Protein AF-A0A7Y4MFC9-F1 (afdb_monomer_lite)

Radius of gyration: 23.7 Å; chains: 1; bounding box: 30×52×90 Å

Foldseek 3Di:
DDAWDQPPVRFTKGWADPVLLVQLLVLLVVLVVQVPDPPRDLVVSVVSSLVSCCVSPVVCSVLLCVLVVVVPDDSVLSSVLSCVQSVVCVPPPTRIDTSVNSNVSSVVSVVVVVPDDPPPPPPPPPPPPDDDDDDDDD

Secondary structure (DSSP, 8-state):
---EEE-TTS-EEE---HHHHHHHHHHHHHHHHHHTSTT--HHHHHHHHHHHHHHH-HHHHHHHHHHHGGGT--HHHHHHHHHHHHHTTTT-SS--B-HHHHHHHHHHHHHHHHTSPP--------------------

Structure (mmCIF, N/CA/C/O backbone):
data_AF-A0A7Y4MFC9-F1
#
_entry.id   AF-A0A7Y4MFC9-F1
#
loop_
_atom_site.group_PDB
_atom_site.id
_atom_site.type_symbol
_atom_site.label_atom_id
_atom_site.label_alt_id
_atom_site.label_comp_id
_atom_site.label_asym_id
_atom_site.label_entity_id
_atom_site.label_seq_id
_atom_site.pdbx_PDB_ins_code
_atom_site.Cartn_x
_atom_site.Cartn_y
_atom_site.Cartn_z
_atom_site.occupancy
_atom_site.B_iso_or_equiv
_atom_site.auth_seq_id
_atom_site.auth_comp_id
_atom_site.auth_asym_id
_atom_site.auth_atom_id
_atom_site.pdbx_PDB_model_num
ATOM 1 N N . MET A 1 1 ? 2.861 -2.228 -22.259 1.00 39.44 1 MET A N 1
ATOM 2 C CA . MET A 1 1 ? 3.994 -3.147 -22.048 1.00 39.44 1 MET A CA 1
ATOM 3 C C . MET A 1 1 ? 3.814 -3.711 -20.656 1.00 39.44 1 MET A C 1
ATOM 5 O O . MET A 1 1 ? 3.896 -2.946 -19.706 1.00 39.44 1 MET A O 1
ATOM 9 N N . ASP A 1 2 ? 3.433 -4.982 -20.570 1.00 43.50 2 ASP A N 1
ATOM 10 C CA . ASP A 1 2 ? 3.125 -5.688 -19.324 1.00 43.50 2 ASP A CA 1
ATOM 11 C C . ASP A 1 2 ? 4.393 -5.938 -18.495 1.00 43.50 2 ASP A C 1
ATOM 13 O O . ASP A 1 2 ? 5.370 -6.505 -18.983 1.00 43.50 2 ASP A O 1
ATOM 17 N N . GLY A 1 3 ? 4.374 -5.469 -17.246 1.00 48.72 3 GLY A N 1
ATOM 18 C CA . GLY A 1 3 ? 5.494 -5.460 -16.302 1.00 48.72 3 GLY A CA 1
ATOM 19 C C . GLY A 1 3 ? 5.588 -6.723 -15.448 1.00 48.72 3 GLY A C 1
ATOM 20 O O . GLY A 1 3 ? 5.477 -6.654 -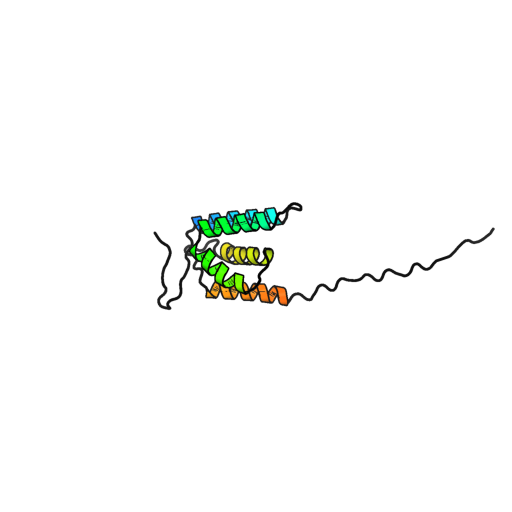14.228 1.00 48.72 3 GLY A O 1
ATOM 21 N N . LEU A 1 4 ? 5.806 -7.874 -16.081 1.00 46.94 4 LEU A N 1
ATOM 22 C CA . LEU A 1 4 ? 6.142 -9.121 -15.393 1.00 46.94 4 LEU A CA 1
ATOM 23 C C . LEU A 1 4 ? 7.425 -9.688 -15.993 1.00 46.94 4 LEU A C 1
ATOM 25 O O . LEU A 1 4 ? 7.400 -10.304 -17.057 1.00 46.94 4 LEU A O 1
ATOM 29 N N . TYR A 1 5 ? 8.541 -9.514 -15.289 1.00 56.47 5 TYR A N 1
ATOM 30 C CA . TYR A 1 5 ? 9.749 -10.283 -15.559 1.00 56.47 5 TYR A CA 1
ATOM 31 C C . TYR A 1 5 ? 9.830 -11.420 -14.547 1.00 56.47 5 TYR A C 1
ATOM 33 O O . TYR A 1 5 ? 9.763 -11.219 -13.337 1.00 56.47 5 TYR A O 1
ATOM 41 N N . ARG A 1 6 ? 9.916 -12.645 -15.068 1.00 44.47 6 ARG A N 1
ATOM 42 C CA . ARG A 1 6 ? 10.265 -13.822 -14.279 1.00 44.47 6 ARG A CA 1
ATOM 43 C C . ARG A 1 6 ? 11.783 -13.846 -14.194 1.00 44.47 6 ARG A C 1
ATOM 45 O O . ARG A 1 6 ? 12.446 -14.039 -15.207 1.00 44.47 6 ARG A O 1
ATOM 52 N N . ASN A 1 7 ? 12.319 -13.627 -13.008 1.00 50.62 7 ASN A N 1
ATOM 53 C CA . ASN A 1 7 ? 13.753 -13.636 -12.762 1.00 50.62 7 ASN A CA 1
ATOM 54 C C . ASN A 1 7 ? 14.267 -15.076 -12.954 1.00 50.62 7 ASN A C 1
ATOM 56 O O . ASN A 1 7 ? 13.522 -16.027 -12.696 1.00 50.62 7 ASN A O 1
ATOM 60 N N . ASP A 1 8 ? 15.547 -15.265 -13.291 1.00 46.41 8 ASP A N 1
ATOM 61 C CA . ASP A 1 8 ? 16.196 -16.584 -13.460 1.00 46.41 8 ASP A CA 1
ATOM 62 C C . ASP A 1 8 ? 16.084 -17.528 -12.244 1.00 46.41 8 ASP A C 1
ATOM 64 O O . ASP A 1 8 ? 16.360 -18.721 -12.341 1.00 46.41 8 ASP A O 1
ATOM 68 N 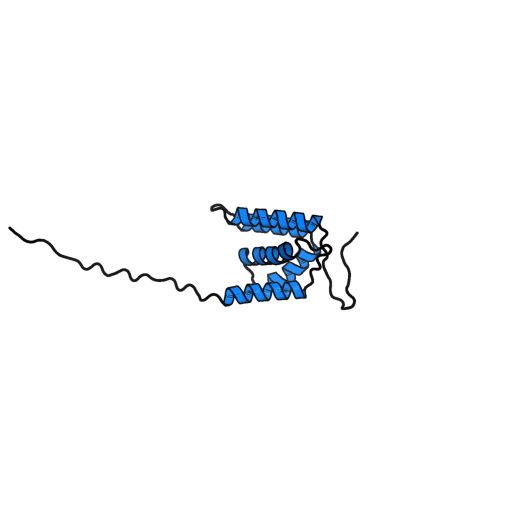N . ARG A 1 9 ? 15.632 -17.021 -11.089 1.00 48.28 9 ARG A N 1
ATOM 69 C CA . ARG A 1 9 ? 15.371 -17.798 -9.865 1.00 48.28 9 ARG A CA 1
ATOM 70 C C . ARG A 1 9 ? 13.914 -18.249 -9.698 1.00 48.28 9 ARG A C 1
ATOM 72 O O . ARG A 1 9 ? 13.588 -18.886 -8.707 1.00 48.28 9 ARG A O 1
ATOM 79 N N . GLY A 1 10 ? 13.018 -17.903 -10.623 1.00 55.28 10 GLY A N 1
ATOM 80 C CA . GLY A 1 10 ? 11.589 -18.236 -10.550 1.00 55.28 10 GLY A CA 1
ATOM 81 C C . GLY A 1 10 ? 10.741 -17.316 -9.661 1.00 55.28 10 GLY A C 1
ATOM 82 O O . GLY A 1 10 ? 9.531 -17.528 -9.574 1.00 55.28 10 GLY A O 1
ATOM 83 N N . HIS A 1 11 ? 11.342 -16.288 -9.059 1.00 54.81 11 HIS A N 1
ATOM 84 C CA . HIS A 1 11 ? 10.640 -15.258 -8.293 1.00 54.81 11 HIS A CA 1
ATOM 85 C C . HIS A 1 11 ? 9.934 -14.277 -9.241 1.00 54.81 11 HIS A C 1
ATOM 87 O O . HIS A 1 11 ? 10.374 -14.080 -10.373 1.00 54.81 11 HIS A O 1
ATOM 93 N N . ARG A 1 12 ? 8.789 -13.730 -8.812 1.00 62.75 12 ARG A N 1
ATOM 94 C CA . ARG A 1 12 ? 8.051 -12.702 -9.560 1.00 62.75 12 ARG A CA 1
ATOM 95 C C . ARG A 1 12 ? 8.412 -11.342 -8.980 1.00 62.75 12 ARG A C 1
ATOM 97 O O . ARG A 1 12 ? 7.962 -11.027 -7.880 1.00 62.75 12 ARG A O 1
ATOM 104 N N . SER A 1 13 ? 9.200 -10.565 -9.711 1.00 66.56 13 SER A N 1
ATOM 105 C CA . SER A 1 13 ? 9.464 -9.168 -9.378 1.00 66.56 13 SER A CA 1
ATOM 106 C C . SER A 1 13 ? 8.392 -8.257 -9.956 1.00 66.56 13 SER A C 1
ATOM 108 O O . SER A 1 13 ? 7.926 -8.449 -11.082 1.00 66.56 13 SER A O 1
ATOM 110 N N . PHE A 1 14 ? 8.009 -7.246 -9.186 1.00 73.38 14 PHE A N 1
ATOM 111 C CA . PHE A 1 14 ? 7.097 -6.196 -9.613 1.00 73.38 14 PHE A CA 1
ATOM 112 C C . PHE A 1 14 ? 7.874 -4.902 -9.860 1.00 73.38 14 PHE A C 1
ATOM 114 O O . PHE A 1 14 ? 8.617 -4.442 -8.995 1.00 73.38 14 PHE A O 1
ATOM 121 N N . HIS A 1 15 ? 7.690 -4.325 -11.047 1.00 77.31 15 HIS A N 1
ATOM 122 C CA . HIS A 1 15 ? 8.369 -3.107 -11.485 1.00 77.31 15 HIS A CA 1
ATOM 123 C C . HIS A 1 15 ? 7.308 -2.047 -11.807 1.00 77.31 15 HIS A C 1
ATOM 125 O O . HIS A 1 15 ? 6.855 -1.980 -12.954 1.00 77.31 15 HIS A O 1
ATOM 131 N N . PRO A 1 16 ? 6.857 -1.248 -10.821 1.00 75.88 16 PRO A N 1
ATOM 132 C CA . PRO A 1 16 ? 5.906 -0.185 -11.090 1.00 75.88 16 PRO A CA 1
ATOM 133 C C . PRO A 1 16 ? 6.565 0.877 -11.967 1.00 75.88 16 PRO A C 1
ATOM 135 O O . PRO A 1 16 ? 7.676 1.342 -11.706 1.00 75.88 16 PRO A O 1
ATOM 138 N N . SER A 1 17 ? 5.849 1.306 -12.994 1.00 80.69 17 SER A N 1
ATOM 139 C CA . SER A 1 17 ? 6.194 2.488 -13.765 1.00 80.69 17 SER A CA 1
ATOM 140 C C . SER A 1 17 ? 6.200 3.738 -12.872 1.00 80.69 17 SER A C 1
ATOM 142 O O . SER A 1 17 ? 5.466 3.809 -11.878 1.00 80.69 17 SER A O 1
ATOM 144 N N . PRO A 1 18 ? 6.945 4.789 -13.251 1.00 79.81 18 PRO A N 1
ATOM 145 C CA . PRO A 1 18 ? 6.965 6.042 -12.496 1.00 79.81 18 PRO A CA 1
ATOM 146 C C . PRO A 1 18 ? 5.565 6.628 -12.258 1.00 79.81 18 PRO A C 1
ATOM 148 O O . PRO A 1 18 ? 5.271 7.145 -11.185 1.00 79.81 18 PRO A O 1
ATOM 151 N N . SER A 1 19 ? 4.661 6.506 -13.235 1.00 82.56 19 SER A N 1
ATOM 152 C CA . SER A 1 19 ? 3.279 6.981 -13.103 1.00 82.56 19 SER A CA 1
ATOM 153 C C . SER A 1 19 ? 2.453 6.172 -12.100 1.00 82.56 19 SER A C 1
ATOM 155 O O . SER A 1 19 ? 1.581 6.738 -11.438 1.00 82.56 19 SER A O 1
ATOM 157 N N . GLU A 1 20 ? 2.703 4.868 -11.976 1.00 83.25 20 GLU A N 1
ATOM 158 C CA . GLU A 1 20 ? 2.059 4.020 -10.970 1.00 83.25 20 GLU A CA 1
ATOM 159 C C . GLU A 1 20 ? 2.554 4.383 -9.568 1.00 83.25 20 GLU A C 1
ATOM 161 O O . GLU A 1 20 ? 1.730 4.602 -8.678 1.00 83.25 20 GLU A O 1
ATOM 166 N N . VAL A 1 21 ? 3.870 4.565 -9.400 1.00 82.31 21 VAL A N 1
ATOM 167 C CA . VAL A 1 21 ? 4.479 5.026 -8.141 1.00 82.31 21 VAL A CA 1
ATOM 168 C C . VAL A 1 21 ? 3.873 6.357 -7.697 1.00 82.31 21 VAL A C 1
ATOM 170 O O . VAL A 1 21 ? 3.362 6.447 -6.584 1.00 82.31 21 VAL A O 1
ATOM 173 N N . ILE A 1 22 ? 3.827 7.359 -8.581 1.00 83.75 22 ILE A N 1
ATOM 174 C CA . ILE A 1 22 ? 3.286 8.692 -8.263 1.00 83.75 22 ILE A CA 1
ATOM 175 C C . ILE A 1 22 ? 1.819 8.618 -7.817 1.00 83.75 22 ILE A C 1
ATOM 177 O O . ILE A 1 22 ? 1.420 9.281 -6.857 1.00 83.75 22 ILE A O 1
ATOM 181 N N . ARG A 1 23 ? 0.990 7.811 -8.496 1.00 86.56 23 ARG A N 1
ATOM 182 C CA . ARG A 1 23 ? -0.436 7.654 -8.153 1.00 86.56 23 ARG A CA 1
ATOM 183 C C . ARG A 1 23 ? -0.633 6.988 -6.797 1.00 86.56 23 ARG A C 1
ATOM 185 O O . ARG A 1 23 ? -1.514 7.400 -6.037 1.00 86.56 23 ARG A O 1
ATOM 192 N N . ILE A 1 24 ? 0.167 5.968 -6.503 1.00 86.88 24 ILE A N 1
ATOM 193 C CA . ILE A 1 24 ? 0.113 5.257 -5.227 1.00 86.88 24 ILE A CA 1
ATOM 194 C C . ILE A 1 24 ? 0.599 6.177 -4.106 1.00 86.88 24 ILE A C 1
ATOM 196 O O . ILE A 1 24 ? -0.127 6.352 -3.132 1.00 86.88 24 ILE A O 1
ATOM 200 N N . GLN A 1 25 ? 1.733 6.859 -4.282 1.00 84.56 25 GLN A N 1
ATOM 201 C CA . GLN A 1 25 ? 2.256 7.834 -3.319 1.00 84.56 25 GLN A CA 1
ATOM 202 C C . GLN A 1 25 ? 1.255 8.954 -3.033 1.00 84.56 25 GLN A C 1
ATOM 204 O O . GLN A 1 25 ? 0.964 9.227 -1.877 1.00 84.56 25 GLN A O 1
ATOM 209 N N . SER A 1 26 ? 0.646 9.538 -4.066 1.00 88.19 26 SER A N 1
ATOM 210 C CA . SER A 1 26 ? -0.370 10.588 -3.893 1.00 88.19 26 SER A CA 1
ATOM 211 C C . SER A 1 26 ? -1.574 10.097 -3.080 1.00 88.19 26 SER A C 1
ATOM 213 O O . SER A 1 26 ? -2.130 10.833 -2.267 1.00 88.19 26 SER A O 1
ATOM 215 N N . THR A 1 27 ? -1.969 8.835 -3.269 1.00 88.75 27 THR A N 1
ATOM 216 C CA . THR A 1 27 ? -3.068 8.224 -2.508 1.00 88.75 27 THR A CA 1
ATOM 217 C C . THR A 1 27 ? -2.668 7.936 -1.065 1.00 88.75 27 THR A C 1
ATOM 219 O O . THR A 1 27 ? -3.484 8.127 -0.168 1.00 88.75 27 THR A O 1
ATOM 222 N N . LEU A 1 28 ? -1.426 7.507 -0.829 1.00 86.19 28 LEU A N 1
ATOM 223 C CA . LEU A 1 28 ? -0.895 7.304 0.516 1.00 86.19 28 LEU A CA 1
ATOM 224 C C . LEU A 1 28 ? -0.796 8.637 1.264 1.00 86.19 28 LEU A C 1
ATOM 226 O O . LEU A 1 28 ? -1.280 8.714 2.390 1.00 86.19 28 LEU A O 1
ATOM 230 N N . THR A 1 29 ? -0.278 9.695 0.632 1.00 87.06 29 THR A N 1
ATOM 231 C CA . THR A 1 29 ? -0.232 11.051 1.204 1.00 87.06 29 THR A CA 1
ATOM 232 C C . THR A 1 29 ? -1.614 11.528 1.623 1.00 87.06 29 THR A C 1
ATOM 234 O O . THR A 1 29 ? -1.788 11.901 2.781 1.00 87.06 29 THR A O 1
ATOM 237 N N . TRP A 1 30 ? -2.613 11.403 0.742 1.00 89.25 30 TRP A N 1
ATOM 238 C CA . TRP A 1 30 ? -4.003 11.690 1.102 1.00 89.25 30 TRP A CA 1
ATOM 239 C C . TRP A 1 30 ? -4.471 10.854 2.304 1.00 89.25 30 TRP A C 1
ATOM 241 O O . TRP A 1 30 ? -5.042 11.399 3.240 1.00 89.25 30 TRP A O 1
ATOM 251 N N . ALA A 1 31 ? -4.212 9.542 2.314 1.00 84.00 31 ALA A N 1
ATOM 252 C CA . ALA A 1 31 ? -4.639 8.664 3.404 1.00 84.00 31 ALA A CA 1
ATOM 253 C C . ALA A 1 31 ? -4.030 9.067 4.756 1.00 84.00 31 ALA A C 1
ATOM 255 O O . ALA A 1 31 ? -4.701 8.981 5.779 1.00 84.00 31 ALA A O 1
ATOM 256 N N . ARG A 1 32 ? -2.778 9.538 4.771 1.00 82.25 32 ARG A N 1
ATOM 257 C CA . ARG A 1 32 ? -2.097 10.026 5.978 1.00 82.25 32 ARG A CA 1
ATOM 258 C C . ARG A 1 32 ? -2.681 11.340 6.491 1.00 82.25 32 ARG A C 1
ATOM 260 O O . ARG A 1 32 ? -2.815 11.514 7.701 1.00 82.25 32 ARG A O 1
ATOM 267 N N . GLU A 1 33 ? -3.004 12.257 5.589 1.00 85.25 33 GLU A N 1
ATOM 268 C CA . GLU A 1 33 ? -3.689 13.503 5.942 1.00 85.25 33 GLU A CA 1
ATOM 269 C C . GLU A 1 33 ? -5.079 13.201 6.513 1.00 85.25 33 GLU A C 1
ATOM 271 O O . GLU A 1 33 ? -5.437 13.709 7.573 1.00 85.25 33 GLU A O 1
ATOM 276 N N . GLU A 1 34 ? -5.815 12.292 5.870 1.00 85.62 34 GLU A N 1
ATOM 277 C CA . GLU A 1 34 ? -7.164 11.912 6.279 1.00 85.62 34 GLU A CA 1
ATOM 278 C C . GLU A 1 34 ? -7.173 11.200 7.636 1.00 85.62 34 GLU A C 1
ATOM 280 O O . GLU A 1 34 ? -7.999 11.529 8.475 1.00 85.62 34 GLU A O 1
ATOM 285 N N . ILE A 1 35 ? -6.230 10.286 7.904 1.00 80.44 35 ILE A N 1
ATOM 286 C CA . ILE A 1 35 ? -6.161 9.556 9.185 1.00 80.44 35 ILE A CA 1
ATOM 287 C C . ILE A 1 35 ? -5.803 10.464 10.369 1.00 80.44 35 ILE A C 1
ATOM 289 O O . ILE A 1 35 ? -6.062 10.118 11.518 1.00 80.44 35 ILE A O 1
ATOM 293 N N . SER A 1 36 ? -5.207 11.624 10.084 1.00 76.88 36 SER A N 1
ATOM 294 C CA . SER A 1 36 ? -4.898 12.650 11.083 1.00 76.88 36 SER A CA 1
ATOM 295 C C . SER A 1 36 ? -6.124 13.512 11.423 1.00 76.88 36 SER A C 1
ATOM 297 O O . SER A 1 36 ? -6.064 14.327 12.344 1.00 76.88 36 SER A O 1
ATOM 299 N N . SER A 1 37 ? -7.234 13.350 10.692 1.00 80.50 37 SER A N 1
ATOM 300 C CA . SER A 1 37 ? -8.488 14.057 10.938 1.00 80.50 37 SER A CA 1
ATOM 301 C C . SER A 1 37 ? -9.276 13.414 12.089 1.00 80.50 37 SER A C 1
ATOM 303 O O . SER A 1 37 ? -9.435 12.195 12.125 1.00 80.50 37 SER A O 1
ATOM 305 N N . PRO A 1 38 ? -9.864 14.201 13.008 1.00 74.50 38 PRO A N 1
ATOM 306 C CA . PRO A 1 38 ? -10.697 13.671 14.091 1.00 74.50 38 PRO A CA 1
ATOM 307 C C . PRO A 1 38 ? -11.988 12.988 13.602 1.00 74.50 38 PRO A C 1
ATOM 309 O O . PRO A 1 38 ? -12.623 12.273 14.371 1.00 74.50 38 PRO A O 1
ATOM 312 N N . SER A 1 39 ? -12.383 13.194 12.340 1.00 80.50 39 SER A N 1
ATOM 313 C CA . SER A 1 39 ? -13.536 12.546 11.700 1.00 80.50 39 SER A CA 1
ATOM 314 C C . SER A 1 39 ? -13.142 11.428 10.727 1.00 80.50 39 SER A C 1
ATOM 316 O O . SER A 1 39 ? -13.941 11.067 9.863 1.00 80.50 39 SER A O 1
ATOM 318 N N . ALA A 1 40 ? -11.905 10.934 10.802 1.00 79.50 40 ALA A N 1
ATOM 319 C CA . ALA A 1 40 ? -11.395 9.925 9.887 1.00 79.50 40 ALA A CA 1
ATOM 320 C C . ALA A 1 40 ? -12.191 8.618 9.981 1.00 79.50 40 ALA A C 1
ATOM 322 O O . ALA A 1 40 ? -12.252 7.987 11.037 1.00 79.50 40 ALA A O 1
ATOM 323 N N . ASP A 1 41 ? -12.736 8.168 8.852 1.00 83.94 41 ASP A N 1
ATOM 324 C CA . ASP A 1 41 ? -13.250 6.807 8.727 1.00 83.94 41 ASP A CA 1
ATOM 325 C C . ASP A 1 41 ? -12.152 5.909 8.151 1.00 83.94 41 ASP A C 1
ATOM 327 O O . ASP A 1 41 ? -11.859 5.918 6.950 1.00 83.94 41 ASP A O 1
ATOM 331 N N . ALA A 1 42 ? -11.554 5.118 9.042 1.00 77.19 42 ALA A N 1
ATOM 332 C CA . ALA A 1 42 ? -10.552 4.107 8.728 1.00 77.19 42 ALA A CA 1
ATOM 333 C C . ALA A 1 42 ? -10.976 3.205 7.553 1.00 77.19 42 ALA A C 1
ATOM 335 O O . ALA A 1 42 ? -10.174 2.935 6.660 1.00 77.19 42 ALA A O 1
ATOM 336 N N . THR A 1 43 ? -12.250 2.817 7.493 1.00 82.06 43 THR A N 1
ATOM 337 C CA . THR A 1 43 ? -12.793 1.932 6.455 1.00 82.06 43 THR A CA 1
ATOM 338 C C . THR A 1 43 ? -12.798 2.612 5.090 1.00 82.06 43 THR A C 1
ATOM 340 O O . THR A 1 43 ? -12.453 2.004 4.077 1.00 82.06 43 THR A O 1
ATOM 343 N N . VAL A 1 44 ? -13.173 3.892 5.036 1.00 86.44 44 VAL A N 1
ATOM 344 C CA . VAL A 1 44 ? -13.207 4.670 3.785 1.00 86.44 44 VAL A CA 1
ATOM 345 C C . VAL A 1 44 ? -11.793 4.906 3.259 1.00 86.44 44 VAL A C 1
ATOM 347 O O . VAL A 1 44 ? -11.548 4.792 2.052 1.00 86.44 44 VAL A O 1
ATOM 350 N N . ILE A 1 45 ? -10.855 5.199 4.161 1.00 85.75 45 ILE A N 1
ATOM 351 C CA . ILE A 1 45 ? -9.437 5.372 3.836 1.00 85.75 45 ILE A CA 1
ATOM 352 C C . ILE A 1 45 ? -8.870 4.071 3.269 1.00 85.75 45 ILE A C 1
ATOM 354 O O . ILE A 1 45 ? -8.314 4.076 2.167 1.00 85.75 45 ILE A O 1
ATOM 358 N N . GLU A 1 46 ? -9.083 2.953 3.962 1.00 83.31 46 GLU A N 1
ATOM 359 C CA . GLU A 1 46 ? -8.651 1.625 3.529 1.00 83.31 46 GLU A CA 1
ATOM 360 C C . GLU A 1 46 ? -9.202 1.274 2.146 1.00 83.31 46 GLU A C 1
ATOM 362 O O . GLU A 1 46 ? -8.437 0.976 1.226 1.00 83.31 46 GLU A O 1
ATOM 367 N N . GLN A 1 47 ? -10.518 1.395 1.952 1.00 85.94 47 GLN A N 1
ATOM 368 C CA . GLN A 1 47 ? -11.164 1.067 0.682 1.00 85.94 47 GLN A CA 1
ATOM 369 C C . GLN A 1 47 ? -10.619 1.900 -0.478 1.00 85.94 47 GLN A C 1
ATOM 371 O O . GLN A 1 47 ? -10.442 1.380 -1.584 1.00 85.94 47 GLN A O 1
ATOM 376 N N . LYS A 1 48 ? -10.343 3.190 -0.259 1.00 88.19 48 LYS A N 1
ATOM 377 C CA . LYS A 1 48 ? -9.798 4.059 -1.307 1.00 88.19 48 LYS A CA 1
ATOM 378 C C . LYS A 1 48 ? -8.354 3.696 -1.640 1.00 88.19 48 LYS A C 1
ATOM 380 O O . LYS A 1 48 ? -8.035 3.585 -2.826 1.00 88.19 48 LYS A O 1
ATOM 385 N N . VAL A 1 49 ? -7.508 3.445 -0.640 1.00 87.06 49 VAL A N 1
ATOM 386 C CA . VAL A 1 49 ? -6.117 3.020 -0.867 1.00 87.06 49 VAL A CA 1
ATOM 387 C C . VAL A 1 49 ? -6.081 1.659 -1.561 1.00 87.06 49 VAL A C 1
ATOM 389 O O . VAL A 1 49 ? -5.422 1.516 -2.590 1.00 87.06 49 VAL A O 1
ATOM 392 N N . GLN A 1 50 ? -6.852 0.684 -1.082 1.00 85.62 50 GLN A N 1
ATOM 393 C CA . GLN A 1 50 ? -6.916 -0.660 -1.655 1.00 85.62 50 GLN A CA 1
ATOM 394 C C . GLN A 1 50 ? -7.466 -0.652 -3.086 1.00 85.62 50 GLN A C 1
ATOM 396 O O . GLN A 1 50 ? -6.924 -1.335 -3.961 1.00 85.62 50 GLN A O 1
ATOM 401 N N . ARG A 1 51 ? -8.503 0.148 -3.369 1.00 88.44 51 ARG A N 1
ATOM 402 C CA . ARG A 1 51 ? -9.044 0.306 -4.727 1.00 88.44 51 ARG A CA 1
ATOM 403 C C . ARG A 1 51 ? -8.009 0.914 -5.666 1.00 88.44 51 ARG A C 1
ATOM 405 O O . ARG A 1 51 ? -7.862 0.422 -6.785 1.00 88.44 51 ARG A O 1
ATOM 412 N N . THR A 1 52 ? -7.290 1.953 -5.240 1.00 88.62 52 THR A N 1
ATOM 413 C CA . THR A 1 52 ? -6.215 2.532 -6.056 1.00 88.62 52 THR A CA 1
ATOM 414 C C . THR A 1 52 ? -5.112 1.514 -6.294 1.00 88.62 52 THR A C 1
ATOM 416 O O . THR A 1 52 ? -4.717 1.323 -7.440 1.00 88.62 52 THR A O 1
ATOM 419 N N . LEU A 1 53 ? -4.659 0.819 -5.251 1.00 86.69 53 LEU A N 1
ATOM 420 C CA . LEU A 1 53 ? -3.591 -0.168 -5.357 1.00 86.69 53 LEU A CA 1
ATOM 421 C C . LEU A 1 53 ? -3.970 -1.303 -6.313 1.00 86.69 53 LEU A C 1
ATOM 423 O O . LEU A 1 53 ? -3.208 -1.631 -7.210 1.00 86.69 53 LEU A O 1
ATOM 427 N N . THR A 1 54 ? -5.189 -1.830 -6.200 1.00 88.50 54 THR A N 1
ATOM 428 C CA . THR A 1 54 ? -5.695 -2.893 -7.083 1.00 88.50 54 THR A CA 1
ATOM 429 C C . THR A 1 54 ? -5.844 -2.418 -8.531 1.00 88.50 54 THR A C 1
ATOM 431 O O . THR A 1 54 ? -5.646 -3.191 -9.460 1.00 88.50 54 THR A O 1
ATOM 434 N N . LYS A 1 55 ? -6.182 -1.142 -8.751 1.00 88.06 55 LYS A N 1
ATOM 435 C CA . LYS A 1 55 ? -6.348 -0.570 -10.095 1.00 88.06 55 LYS A CA 1
ATOM 436 C C . LYS A 1 55 ? -5.019 -0.227 -10.769 1.00 88.06 55 LYS A C 1
ATOM 438 O O . LYS A 1 55 ? -4.915 -0.330 -11.986 1.00 88.06 55 LYS A O 1
ATOM 443 N N . VAL A 1 56 ? -4.060 0.269 -9.996 1.00 85.62 56 VAL A N 1
ATOM 444 C CA . VAL A 1 56 ? -2.796 0.829 -10.492 1.00 85.62 56 VAL A CA 1
ATOM 445 C C . VAL A 1 56 ? -1.679 -0.212 -10.461 1.00 85.62 56 VAL A C 1
ATOM 447 O O . VAL A 1 56 ? -0.804 -0.174 -11.308 1.00 85.62 56 VAL A O 1
ATOM 450 N N . ALA A 1 57 ? -1.715 -1.150 -9.518 1.00 82.94 57 ALA A N 1
ATOM 451 C CA . ALA A 1 57 ? -0.700 -2.178 -9.330 1.00 82.94 57 ALA A CA 1
ATOM 452 C C . ALA A 1 57 ? -1.339 -3.505 -8.852 1.00 82.94 57 ALA A C 1
ATOM 454 O O . ALA A 1 57 ? -1.083 -3.945 -7.728 1.00 82.94 57 ALA A O 1
ATOM 455 N N . PRO A 1 58 ? -2.190 -4.155 -9.673 1.00 82.94 58 PRO A N 1
ATOM 456 C CA . PRO A 1 58 ? -2.961 -5.341 -9.272 1.00 82.94 58 PRO A CA 1
ATOM 457 C C . PRO A 1 58 ? -2.087 -6.512 -8.805 1.00 82.94 58 PRO A C 1
ATOM 459 O O . PRO A 1 58 ? -2.397 -7.157 -7.802 1.00 82.94 58 PRO A O 1
ATOM 462 N N . GLU A 1 59 ? -0.972 -6.766 -9.493 1.00 79.06 59 GLU A N 1
ATOM 463 C CA . GLU A 1 59 ? -0.049 -7.853 -9.144 1.00 79.06 59 GLU A CA 1
ATOM 464 C C . GLU A 1 59 ? 0.626 -7.607 -7.791 1.00 79.06 59 GLU A C 1
ATOM 466 O O . GLU A 1 59 ? 0.677 -8.504 -6.947 1.00 79.06 59 GLU A O 1
ATOM 471 N N . PHE A 1 60 ? 1.066 -6.369 -7.543 1.00 81.69 60 PHE A N 1
ATOM 472 C CA . PHE A 1 60 ? 1.587 -5.968 -6.241 1.00 81.69 60 PHE A CA 1
ATOM 473 C C . PHE A 1 60 ? 0.517 -6.083 -5.157 1.00 81.69 60 PHE A C 1
ATOM 475 O O . PHE A 1 60 ? 0.791 -6.658 -4.112 1.00 81.69 60 PHE A O 1
ATOM 482 N N . ALA A 1 61 ? -0.706 -5.600 -5.398 1.00 82.88 61 ALA A N 1
ATOM 483 C CA . ALA A 1 61 ? -1.803 -5.691 -4.434 1.00 82.88 61 ALA A CA 1
ATOM 484 C C . ALA A 1 61 ? -2.087 -7.150 -4.037 1.00 82.88 61 ALA A C 1
ATOM 486 O O . ALA A 1 61 ? -2.309 -7.450 -2.865 1.00 82.88 61 ALA A O 1
ATOM 487 N N . SER A 1 62 ? -2.038 -8.067 -5.006 1.00 81.69 62 SER A N 1
ATOM 488 C CA . SER A 1 62 ? -2.198 -9.504 -4.781 1.00 81.69 62 SER A CA 1
ATOM 489 C C . SER A 1 62 ? -1.048 -10.088 -3.954 1.00 81.69 62 SER A C 1
ATOM 491 O O . SER A 1 62 ? -1.295 -10.782 -2.967 1.00 81.69 62 SER A O 1
ATOM 493 N N . ALA A 1 63 ? 0.205 -9.786 -4.309 1.00 80.00 63 ALA A N 1
ATOM 494 C CA . ALA A 1 63 ? 1.381 -10.248 -3.568 1.00 80.00 63 ALA A CA 1
ATOM 495 C C . ALA A 1 63 ? 1.419 -9.683 -2.139 1.00 80.00 63 ALA A C 1
ATOM 497 O O . ALA A 1 63 ? 1.593 -10.430 -1.178 1.00 80.00 63 ALA A O 1
ATOM 498 N N . PHE A 1 64 ? 1.171 -8.384 -1.994 1.00 81.75 64 PHE A N 1
ATOM 499 C CA . PHE A 1 64 ? 1.113 -7.683 -0.720 1.00 81.75 64 PHE A CA 1
ATOM 500 C C . PHE A 1 64 ? 0.031 -8.269 0.186 1.00 81.75 64 PHE A C 1
ATOM 502 O O . PHE A 1 64 ? 0.326 -8.653 1.313 1.00 81.75 64 PHE A O 1
ATOM 509 N N . ASN A 1 65 ? -1.195 -8.453 -0.314 1.00 81.56 65 ASN A N 1
ATOM 510 C CA . ASN A 1 65 ? -2.263 -9.065 0.478 1.00 81.56 65 ASN A CA 1
ATOM 511 C C . ASN A 1 65 ? -1.941 -10.507 0.879 1.00 81.56 65 ASN A C 1
ATOM 513 O O . ASN A 1 65 ? -2.229 -10.885 2.008 1.00 81.56 65 ASN A O 1
ATOM 517 N N . LYS A 1 66 ? -1.306 -11.310 0.015 1.00 81.38 66 LYS A N 1
ATOM 518 C CA . LYS A 1 66 ? -0.889 -12.676 0.378 1.00 81.38 66 LYS A CA 1
ATOM 519 C C . LYS A 1 66 ? 0.131 -12.710 1.516 1.00 81.38 66 LYS A C 1
ATOM 521 O O . LYS A 1 66 ? 0.099 -13.645 2.305 1.00 81.38 66 LYS A O 1
ATOM 526 N N . ILE A 1 67 ? 1.012 -11.715 1.597 1.00 78.69 67 ILE A N 1
ATOM 527 C CA . ILE A 1 67 ? 2.051 -11.627 2.634 1.00 78.69 67 ILE A CA 1
ATOM 528 C C . ILE A 1 67 ? 1.493 -11.008 3.925 1.00 78.69 67 ILE A C 1
ATOM 530 O O . ILE A 1 67 ? 1.838 -11.440 5.024 1.00 78.69 67 ILE A O 1
ATOM 534 N N . VAL A 1 68 ? 0.626 -10.002 3.802 1.00 76.31 68 VAL A N 1
ATOM 535 C CA . VAL A 1 68 ? 0.132 -9.191 4.924 1.00 76.31 68 VAL A CA 1
ATOM 536 C C . VAL A 1 68 ? -1.114 -9.793 5.583 1.00 76.31 68 VAL A C 1
ATOM 538 O O . VAL A 1 68 ? -1.204 -9.813 6.807 1.00 76.31 68 VAL A O 1
ATOM 541 N N . SER A 1 69 ? -2.050 -10.354 4.808 1.00 74.31 69 SER A N 1
ATOM 542 C CA . SER A 1 69 ? -3.290 -10.961 5.321 1.00 74.31 69 SER A CA 1
ATOM 543 C C . SER A 1 69 ? -3.079 -12.069 6.369 1.00 74.31 69 SER A C 1
ATOM 545 O O . SER A 1 69 ? -3.739 -12.004 7.406 1.00 74.31 69 SER A O 1
ATOM 547 N N . PRO A 1 70 ? -2.159 -13.044 6.200 1.00 70.44 70 PRO A N 1
ATOM 548 C CA . PRO A 1 70 ? -1.945 -14.082 7.213 1.00 70.44 70 PRO A CA 1
ATOM 549 C C . PRO A 1 70 ? -1.313 -13.558 8.511 1.00 70.44 70 PRO A C 1
ATOM 551 O O . PRO A 1 70 ? -1.286 -14.283 9.501 1.00 70.44 70 PRO A O 1
ATOM 554 N N . LYS A 1 71 ? -0.806 -12.318 8.526 1.00 71.06 71 LYS A N 1
ATOM 555 C CA . LYS A 1 71 ? -0.128 -11.717 9.680 1.00 71.06 71 LYS A CA 1
ATOM 556 C C . LYS A 1 71 ? -1.052 -10.875 10.571 1.00 71.06 71 LYS A C 1
ATOM 558 O O . LYS A 1 71 ? -0.580 -10.349 11.569 1.00 71.06 71 LYS A O 1
ATOM 563 N N . GLY A 1 72 ? -2.347 -10.762 10.249 1.00 66.12 72 GLY A N 1
ATOM 564 C CA . GLY A 1 72 ? -3.330 -10.086 11.114 1.00 66.12 72 GLY A CA 1
ATOM 565 C C . GLY A 1 72 ? -3.053 -8.593 11.335 1.00 66.12 72 GLY A C 1
ATOM 566 O O . GLY A 1 72 ? -3.356 -8.055 12.393 1.00 66.12 72 GLY A O 1
ATOM 567 N N . VAL A 1 73 ? -2.441 -7.947 10.343 1.00 71.25 73 VAL A N 1
ATOM 568 C CA . VAL A 1 73 ? -1.932 -6.570 10.394 1.00 71.25 73 VAL A CA 1
ATOM 569 C C . VAL A 1 73 ? -3.090 -5.565 10.426 1.00 71.25 73 VAL A C 1
ATOM 571 O O . VAL A 1 73 ? -3.967 -5.607 9.562 1.00 71.25 73 VAL A O 1
ATOM 574 N N . GLY A 1 74 ? -3.093 -4.648 11.398 1.00 71.19 74 GLY A N 1
ATOM 575 C CA . GLY A 1 74 ? -4.091 -3.574 11.489 1.00 71.19 74 GLY A CA 1
ATOM 576 C C . GLY A 1 74 ? -3.906 -2.492 10.414 1.00 71.19 74 GLY A C 1
ATOM 577 O O . GLY A 1 74 ? -2.824 -2.346 9.849 1.00 71.19 74 GLY A O 1
ATOM 578 N N . LEU A 1 75 ? -4.938 -1.679 10.149 1.00 69.88 75 LEU A N 1
ATOM 579 C CA . LEU A 1 75 ? -4.924 -0.677 9.067 1.00 69.88 75 LEU A CA 1
ATOM 580 C C . LEU A 1 75 ? -3.727 0.289 9.128 1.00 69.88 75 LEU A C 1
ATOM 582 O O . LEU A 1 75 ? -3.092 0.557 8.110 1.00 69.88 75 LEU A O 1
ATOM 586 N N . ALA A 1 76 ? -3.401 0.810 10.313 1.00 67.56 76 ALA A N 1
ATOM 587 C CA . ALA A 1 76 ? -2.281 1.739 10.481 1.00 67.56 76 ALA A CA 1
ATOM 588 C C . ALA A 1 76 ? -0.936 1.087 10.113 1.00 67.56 76 ALA A C 1
ATOM 590 O O . ALA A 1 76 ? -0.092 1.700 9.454 1.00 67.56 76 ALA A O 1
ATOM 591 N N . GLN A 1 77 ? -0.766 -0.184 10.478 1.00 72.88 77 GLN A N 1
ATOM 592 C CA . GLN A 1 77 ? 0.416 -0.975 10.163 1.00 72.88 77 GLN A CA 1
ATOM 593 C C . GLN A 1 77 ? 0.450 -1.313 8.659 1.00 72.88 77 GLN A C 1
ATOM 595 O O . GLN A 1 77 ? 1.481 -1.135 8.015 1.00 72.88 77 GLN A O 1
ATOM 600 N N . TRP A 1 78 ? -0.691 -1.664 8.056 1.00 81.25 78 TRP A N 1
ATOM 601 C CA . TRP A 1 78 ? -0.845 -1.895 6.612 1.00 81.25 78 TRP A CA 1
ATOM 602 C C . TRP A 1 78 ? -0.484 -0.654 5.776 1.00 81.25 78 TRP A C 1
ATOM 604 O O . TRP A 1 78 ? 0.289 -0.749 4.820 1.00 81.25 78 TRP A O 1
ATOM 614 N N . LEU A 1 79 ? -0.966 0.530 6.169 1.00 76.31 79 LEU A N 1
ATOM 615 C CA . LEU A 1 79 ? -0.629 1.803 5.521 1.00 76.31 79 LEU A CA 1
ATOM 616 C C . LEU A 1 79 ? 0.849 2.164 5.696 1.00 76.31 79 LEU A C 1
ATOM 618 O O . LEU A 1 79 ? 1.477 2.635 4.749 1.00 76.31 79 LEU A O 1
ATOM 622 N N . THR A 1 80 ? 1.418 1.907 6.875 1.00 77.62 80 THR A N 1
ATOM 623 C CA . THR A 1 80 ? 2.845 2.136 7.152 1.00 77.62 80 THR A CA 1
ATOM 624 C C . THR A 1 80 ? 3.729 1.262 6.264 1.00 77.62 80 THR A C 1
ATOM 626 O O . THR A 1 80 ? 4.703 1.750 5.694 1.00 77.62 80 THR A O 1
ATOM 629 N N . LEU A 1 81 ? 3.370 -0.010 6.084 1.00 80.81 81 LEU A N 1
ATOM 630 C CA . LEU A 1 81 ? 4.076 -0.932 5.194 1.00 80.81 81 LEU A CA 1
ATOM 631 C C . LEU A 1 81 ? 4.066 -0.438 3.746 1.00 80.81 81 LEU A C 1
ATOM 633 O O . LEU A 1 81 ? 5.119 -0.386 3.111 1.00 80.81 81 LEU A O 1
ATOM 637 N N . LEU A 1 82 ? 2.903 -0.021 3.236 1.00 81.94 82 LEU A N 1
ATOM 638 C CA . LEU A 1 82 ? 2.804 0.564 1.897 1.00 81.94 82 LEU A CA 1
ATOM 639 C C . LEU A 1 82 ? 3.636 1.836 1.770 1.00 81.94 82 LEU A C 1
ATOM 641 O O . LEU A 1 82 ? 4.315 2.030 0.765 1.00 81.94 82 LEU A O 1
ATOM 645 N N . TRP A 1 83 ? 3.619 2.686 2.792 1.00 80.25 83 TRP A N 1
ATOM 646 C CA . TRP A 1 83 ? 4.408 3.907 2.798 1.00 80.25 83 TRP A CA 1
ATOM 647 C C . TRP A 1 83 ? 5.907 3.613 2.711 1.00 80.25 83 TRP A C 1
ATOM 649 O O . TRP A 1 83 ? 6.589 4.191 1.873 1.00 80.25 83 TRP A O 1
ATOM 659 N N . ILE A 1 84 ? 6.424 2.680 3.515 1.00 77.19 84 ILE A N 1
ATOM 660 C CA . ILE A 1 84 ? 7.842 2.287 3.484 1.00 77.19 84 ILE A CA 1
ATOM 661 C C . ILE A 1 84 ? 8.221 1.761 2.100 1.00 77.19 84 ILE A C 1
ATOM 663 O O . ILE A 1 84 ? 9.236 2.178 1.541 1.00 77.19 84 ILE A O 1
ATOM 667 N N . VAL A 1 85 ? 7.383 0.886 1.536 1.00 80.38 85 VAL A N 1
ATOM 668 C CA . VAL A 1 85 ? 7.611 0.310 0.210 1.00 80.38 85 VAL A CA 1
ATOM 669 C C . VAL A 1 85 ? 7.682 1.406 -0.846 1.00 80.38 85 VAL A C 1
ATOM 671 O O . VAL A 1 85 ? 8.648 1.428 -1.593 1.00 80.38 85 VAL A O 1
ATOM 674 N N . PHE A 1 86 ? 6.713 2.327 -0.901 1.00 78.06 86 PHE A N 1
ATOM 675 C CA . PHE A 1 86 ? 6.613 3.306 -1.989 1.00 78.06 86 PHE A CA 1
ATOM 676 C C . PHE A 1 86 ? 7.434 4.585 -1.784 1.00 78.06 86 PHE A C 1
ATOM 678 O O . PHE A 1 86 ? 7.834 5.189 -2.777 1.00 78.06 86 PHE A O 1
ATOM 685 N N . SER A 1 87 ? 7.745 4.995 -0.554 1.00 73.94 87 SER A N 1
ATOM 686 C CA . SER A 1 87 ? 8.713 6.076 -0.302 1.00 73.94 87 SER A CA 1
ATOM 687 C C . SER A 1 87 ? 10.146 5.643 -0.594 1.00 73.94 87 SER A C 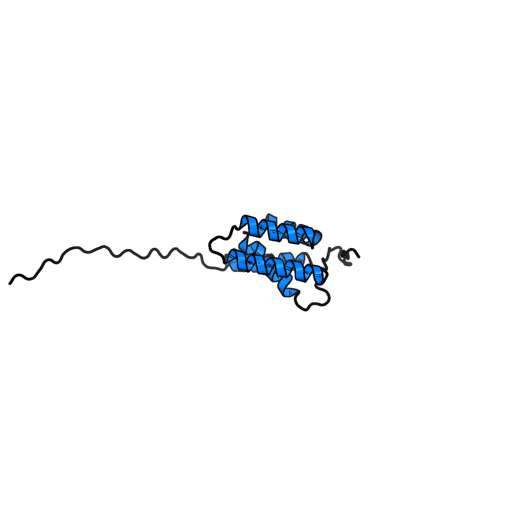1
ATOM 689 O O . SER A 1 87 ? 10.937 6.45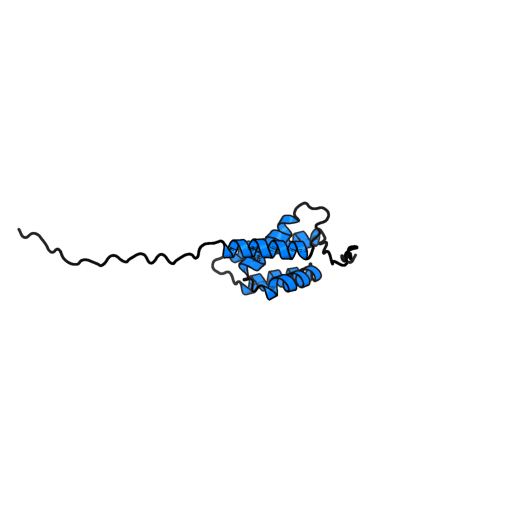3 -1.060 1.00 73.94 87 SER A O 1
ATOM 691 N N . GLY A 1 88 ? 10.484 4.362 -0.410 1.00 68.56 88 GLY A N 1
ATOM 692 C CA . GLY A 1 88 ? 11.793 3.830 -0.805 1.00 68.56 88 GLY A CA 1
ATOM 693 C C . GLY A 1 88 ? 12.043 3.830 -2.320 1.00 68.56 88 GLY A C 1
ATOM 694 O O . GLY A 1 88 ? 13.182 3.674 -2.751 1.00 68.56 88 GLY A O 1
ATOM 695 N N . LEU A 1 89 ? 10.996 4.017 -3.133 1.00 69.81 89 LEU A N 1
ATOM 696 C CA . LEU A 1 89 ? 11.087 4.062 -4.599 1.00 69.81 89 LEU A CA 1
ATOM 697 C C . LEU A 1 89 ? 11.287 5.480 -5.144 1.00 69.81 89 LEU A C 1
ATOM 699 O O . LEU A 1 89 ? 11.495 5.648 -6.347 1.00 69.81 89 LEU A O 1
ATOM 703 N N . GLU A 1 90 ? 11.214 6.501 -4.289 1.00 64.25 90 GLU A N 1
ATOM 704 C CA . GLU A 1 90 ? 11.353 7.898 -4.684 1.00 64.25 90 GLU A CA 1
ATOM 705 C C . GLU A 1 90 ? 12.783 8.153 -5.198 1.00 64.25 90 GLU A C 1
ATOM 707 O O . GLU A 1 90 ? 13.760 8.070 -4.459 1.00 64.25 90 GLU A O 1
ATOM 712 N N . GLY A 1 91 ? 12.918 8.392 -6.507 1.00 56.00 91 GLY A N 1
ATOM 713 C CA . GLY A 1 91 ? 14.210 8.604 -7.172 1.00 56.00 91 GLY A CA 1
ATOM 714 C C . GLY A 1 91 ? 14.862 7.359 -7.790 1.00 56.00 91 GLY A C 1
ATOM 715 O O . GLY A 1 91 ? 15.888 7.497 -8.458 1.00 56.00 91 GLY A O 1
ATOM 716 N N . SER A 1 92 ? 14.276 6.163 -7.651 1.00 59.19 92 SER A N 1
ATOM 717 C CA . SER A 1 92 ? 14.763 4.977 -8.370 1.00 59.19 92 SER A CA 1
ATOM 718 C C . SER A 1 92 ? 14.275 4.990 -9.822 1.00 59.19 92 SER A C 1
ATOM 720 O O . SER A 1 92 ? 13.075 5.075 -10.079 1.00 59.19 92 SER A O 1
ATOM 722 N N . GLN A 1 93 ? 15.193 4.895 -10.792 1.00 53.81 93 GLN A N 1
ATOM 723 C CA . GLN A 1 93 ? 14.825 4.817 -12.217 1.00 53.81 93 GLN A CA 1
ATOM 724 C C . GLN A 1 93 ? 14.104 3.504 -12.563 1.00 53.81 93 GLN A C 1
ATOM 726 O O . GLN A 1 93 ? 13.351 3.462 -13.534 1.00 53.81 93 GLN A O 1
ATOM 731 N N . GLN A 1 94 ? 14.323 2.447 -11.772 1.00 61.50 94 GLN A N 1
ATOM 732 C CA . GLN A 1 94 ? 13.659 1.148 -11.893 1.00 61.50 94 GLN A CA 1
ATOM 733 C C . GLN A 1 94 ? 13.464 0.548 -10.498 1.00 61.50 94 GLN A C 1
ATOM 735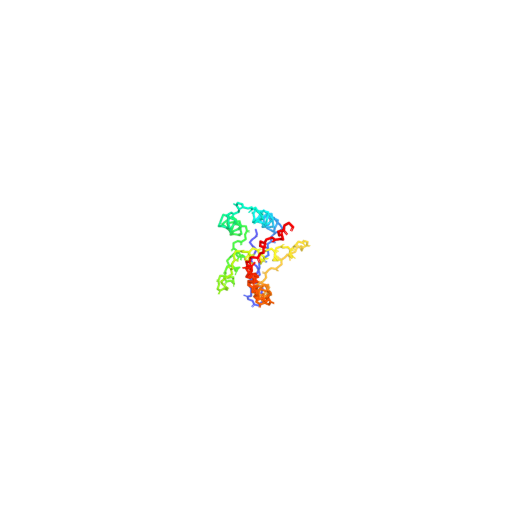 O O . GLN A 1 94 ? 14.299 -0.228 -10.032 1.00 61.50 94 GLN A O 1
ATOM 740 N N . PRO A 1 95 ? 12.398 0.937 -9.787 1.00 66.00 95 PRO A N 1
ATOM 741 C CA . PRO A 1 95 ? 12.075 0.309 -8.520 1.00 66.00 95 PRO A CA 1
ATOM 742 C C . PRO A 1 95 ? 11.713 -1.163 -8.749 1.00 66.00 95 PRO A C 1
ATOM 744 O O . PRO A 1 95 ? 10.783 -1.466 -9.492 1.00 66.00 95 PRO A O 1
ATOM 747 N N . GLU A 1 96 ? 12.453 -2.073 -8.118 1.00 72.44 96 GLU A N 1
ATOM 748 C CA . GLU A 1 96 ? 12.141 -3.501 -8.102 1.00 72.44 96 GLU A CA 1
ATOM 749 C C . GLU A 1 96 ? 11.574 -3.865 -6.731 1.00 72.44 96 GLU A C 1
ATOM 751 O O . GLU A 1 96 ? 12.214 -3.660 -5.699 1.00 72.44 96 GLU A O 1
ATOM 756 N N . ILE A 1 97 ? 10.360 -4.408 -6.724 1.00 78.06 97 ILE A N 1
ATOM 757 C CA . ILE A 1 97 ? 9.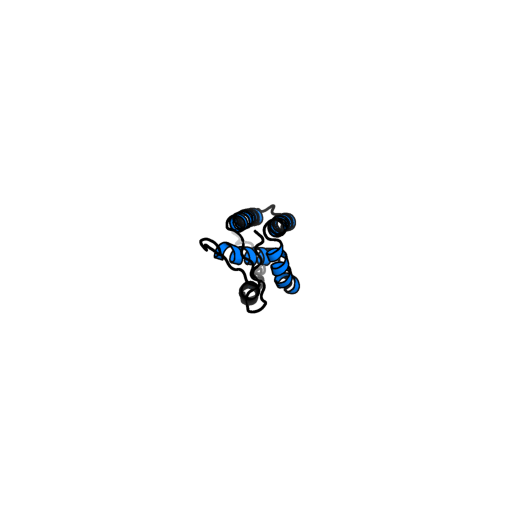718 -4.921 -5.522 1.00 78.06 97 ILE A CA 1
ATOM 758 C C . ILE A 1 97 ? 9.667 -6.440 -5.621 1.00 78.06 97 ILE A C 1
ATOM 760 O O . ILE A 1 97 ? 8.969 -6.989 -6.477 1.00 78.06 97 ILE A O 1
ATOM 764 N N . THR A 1 98 ? 10.382 -7.115 -4.724 1.00 79.50 98 THR A N 1
ATOM 765 C CA . THR A 1 98 ? 10.369 -8.577 -4.630 1.00 79.50 98 THR A CA 1
ATOM 766 C C . THR A 1 98 ? 9.577 -9.050 -3.404 1.00 79.50 98 THR A C 1
ATOM 768 O O . THR A 1 98 ? 9.423 -8.298 -2.434 1.00 79.50 98 THR A O 1
ATOM 771 N N . PRO A 1 99 ? 9.060 -10.292 -3.410 1.00 75.12 99 PRO A N 1
ATOM 772 C CA . PRO A 1 99 ? 8.380 -10.870 -2.252 1.00 75.12 99 PRO A CA 1
ATOM 773 C C . PRO A 1 99 ? 9.244 -10.876 -0.984 1.00 75.12 99 PRO A C 1
ATOM 775 O O . PRO A 1 99 ? 8.734 -10.598 0.094 1.00 75.12 99 PRO A O 1
ATOM 778 N N . GLU A 1 100 ? 10.551 -11.107 -1.109 1.00 78.25 100 GLU A N 1
ATOM 779 C CA . GLU A 1 100 ? 11.485 -11.160 0.026 1.00 78.25 100 GLU A CA 1
ATOM 780 C C . GLU A 1 100 ? 11.641 -9.781 0.669 1.00 78.25 100 GLU A C 1
ATOM 782 O O . GLU A 1 100 ? 11.697 -9.660 1.891 1.00 78.25 100 GLU A O 1
ATOM 787 N N . LEU A 1 101 ? 11.680 -8.723 -0.151 1.00 79.56 101 LEU A N 1
ATOM 788 C CA . LEU A 1 101 ? 11.697 -7.348 0.339 1.00 79.56 101 LEU A CA 1
ATOM 789 C C . LEU A 1 101 ? 10.418 -7.045 1.129 1.00 79.56 101 LEU A C 1
ATOM 791 O O . LEU A 1 101 ? 10.486 -6.457 2.207 1.00 79.56 101 LEU A O 1
ATOM 795 N N . LEU A 1 102 ? 9.261 -7.474 0.618 1.00 77.44 102 LEU A N 1
ATOM 796 C CA . LEU A 1 102 ? 7.983 -7.320 1.310 1.00 77.44 102 LEU A CA 1
ATOM 797 C C . LEU A 1 102 ? 7.952 -8.089 2.630 1.00 77.44 102 LEU A C 1
ATOM 799 O O . LEU A 1 102 ? 7.594 -7.514 3.655 1.00 77.44 102 LEU A O 1
ATOM 803 N N . GLU A 1 103 ? 8.357 -9.357 2.634 1.00 80.00 103 GLU A N 1
ATOM 804 C CA . GLU A 1 103 ? 8.442 -10.163 3.852 1.00 80.00 103 GLU A CA 1
ATOM 805 C C . GLU A 1 103 ? 9.344 -9.504 4.893 1.00 80.00 103 GLU A C 1
ATOM 807 O O . GLU A 1 103 ? 8.928 -9.358 6.045 1.00 80.00 103 GLU A O 1
ATOM 812 N N . ARG A 1 104 ? 10.514 -9.012 4.468 1.00 79.50 104 ARG A N 1
ATOM 813 C CA . ARG A 1 104 ? 11.480 -8.349 5.342 1.00 79.50 104 ARG A CA 1
ATOM 814 C C . ARG A 1 104 ? 10.952 -7.044 5.927 1.00 79.50 104 ARG A C 1
ATOM 816 O O . ARG A 1 104 ? 11.138 -6.790 7.113 1.00 79.50 104 ARG A O 1
ATOM 823 N N . ILE A 1 105 ? 10.287 -6.217 5.122 1.00 77.62 105 ILE A N 1
ATOM 824 C CA . ILE A 1 105 ? 9.665 -4.972 5.596 1.00 77.62 105 ILE A CA 1
ATOM 825 C C . ILE A 1 105 ? 8.569 -5.291 6.618 1.00 77.62 105 ILE A C 1
ATOM 827 O O . ILE A 1 105 ? 8.494 -4.640 7.660 1.00 77.62 105 ILE A O 1
ATOM 831 N N . VAL A 1 106 ? 7.754 -6.319 6.362 1.00 78.31 106 VAL A N 1
ATOM 832 C CA . VAL A 1 106 ? 6.700 -6.731 7.294 1.00 78.31 106 VAL A CA 1
ATOM 833 C C . VAL A 1 106 ? 7.274 -7.269 8.604 1.00 78.31 106 VAL A C 1
ATOM 835 O O . VAL A 1 106 ? 6.756 -6.930 9.664 1.00 78.31 106 VAL A O 1
ATOM 838 N N . GLU A 1 107 ? 8.343 -8.068 8.559 1.00 79.75 107 GLU A N 1
ATOM 839 C CA . GLU A 1 107 ? 9.064 -8.503 9.763 1.00 79.75 107 GLU A CA 1
ATOM 840 C C . GLU A 1 107 ? 9.560 -7.313 10.585 1.00 79.75 107 GLU A C 1
ATOM 842 O O . GLU A 1 107 ? 9.226 -7.223 11.760 1.00 79.75 107 GLU A O 1
ATOM 847 N N . ILE A 1 108 ? 10.265 -6.361 9.965 1.00 77.19 108 ILE A N 1
ATOM 848 C CA . ILE A 1 108 ? 10.824 -5.189 10.659 1.00 77.19 108 ILE A CA 1
ATOM 849 C C . ILE A 1 108 ? 9.729 -4.372 11.357 1.00 77.19 108 ILE A C 1
ATOM 851 O O . ILE A 1 108 ? 9.917 -3.906 12.481 1.00 77.19 108 ILE A O 1
ATOM 855 N N . VAL A 1 109 ? 8.586 -4.163 10.699 1.00 72.69 109 VAL A N 1
ATOM 856 C CA . VAL A 1 109 ? 7.472 -3.407 11.289 1.00 72.69 109 VAL A CA 1
ATOM 857 C C . VAL A 1 109 ? 6.823 -4.185 12.436 1.00 72.69 109 VAL A C 1
ATOM 859 O O . VAL A 1 109 ? 6.524 -3.595 13.472 1.00 72.69 109 VAL A O 1
ATOM 862 N N . ASN A 1 110 ? 6.661 -5.501 12.295 1.00 72.50 110 ASN A N 1
ATOM 863 C CA . ASN A 1 110 ? 6.077 -6.343 13.337 1.00 72.50 110 ASN A CA 1
ATOM 864 C C . ASN A 1 110 ? 7.006 -6.516 14.559 1.00 72.50 110 ASN A C 1
ATOM 866 O O . ASN A 1 110 ? 6.545 -6.542 15.699 1.00 72.50 110 ASN A O 1
ATOM 870 N N . GLU A 1 111 ? 8.322 -6.595 14.343 1.00 73.75 111 GLU A N 1
ATOM 871 C CA . GLU A 1 111 ? 9.334 -6.591 15.408 1.00 73.75 111 GLU A CA 1
ATOM 872 C C . GLU A 1 111 ? 9.316 -5.270 16.183 1.00 73.75 111 GLU A C 1
ATOM 874 O O . GLU A 1 111 ? 9.425 -5.275 17.409 1.00 73.75 111 GLU A O 1
ATOM 879 N N . ARG A 1 112 ? 9.137 -4.134 15.494 1.00 65.12 112 ARG A N 1
ATOM 880 C CA . ARG A 1 112 ? 9.051 -2.813 16.136 1.00 65.12 112 ARG A CA 1
ATOM 881 C C . ARG A 1 112 ? 7.810 -2.652 17.005 1.00 65.12 112 ARG A C 1
ATOM 883 O O . ARG A 1 112 ? 7.935 -2.076 18.079 1.00 65.12 112 ARG A O 1
ATOM 890 N N . GLU A 1 113 ? 6.654 -3.160 16.584 1.00 63.56 113 GLU A N 1
ATOM 891 C CA . GLU A 1 113 ? 5.453 -3.127 17.430 1.00 63.56 113 GLU A CA 1
ATOM 892 C C . GLU A 1 113 ? 5.575 -4.039 18.653 1.00 63.56 113 GLU A C 1
ATOM 894 O O . GLU A 1 113 ? 5.242 -3.613 19.753 1.00 63.56 113 GLU A O 1
ATOM 899 N N . ASN A 1 114 ? 6.135 -5.243 18.504 1.00 59.59 114 ASN A N 1
ATOM 900 C CA . ASN A 1 114 ? 6.356 -6.147 19.641 1.00 59.59 114 ASN A CA 1
ATOM 901 C C . ASN A 1 114 ? 7.497 -5.709 20.579 1.00 59.59 114 ASN A C 1
ATOM 903 O O . ASN A 1 114 ? 7.601 -6.219 21.692 1.00 59.59 114 ASN A O 1
ATOM 907 N N . SER A 1 115 ? 8.361 -4.788 20.143 1.00 59.31 115 SER A N 1
ATOM 908 C CA . SER A 1 115 ? 9.455 -4.241 20.959 1.00 59.31 115 SER A CA 1
ATOM 909 C C . SER A 1 115 ? 9.059 -2.992 21.753 1.00 59.31 115 SER A C 1
ATOM 911 O O . SER A 1 115 ? 9.866 -2.493 22.539 1.00 59.31 115 SER A O 1
ATOM 913 N N . LEU A 1 116 ? 7.846 -2.462 21.561 1.00 52.09 116 LEU A N 1
ATOM 914 C CA . LEU A 1 116 ? 7.316 -1.407 22.420 1.00 52.09 116 LEU A CA 1
ATOM 915 C C . LEU A 1 116 ? 6.862 -2.047 23.740 1.00 52.09 116 LEU A C 1
ATOM 917 O O . LEU A 1 116 ? 6.074 -2.994 23.707 1.00 52.09 116 LEU A O 1
ATOM 921 N N . PRO A 1 117 ? 7.340 -1.575 24.908 1.00 48.25 117 PRO A N 1
ATOM 922 C CA . PRO A 1 117 ? 6.816 -2.068 26.172 1.00 48.25 117 PRO A CA 1
ATOM 923 C C . PRO A 1 117 ? 5.305 -1.794 26.215 1.00 48.25 117 PRO A C 1
ATOM 925 O O . PRO A 1 117 ? 4.870 -0.745 25.723 1.00 48.25 117 PRO A O 1
ATOM 928 N N . PRO A 1 118 ? 4.493 -2.706 26.783 1.00 47.09 118 PRO A N 1
ATOM 929 C CA . PRO A 1 118 ? 3.084 -2.424 26.999 1.00 47.09 118 PRO A CA 1
ATOM 930 C C . PRO A 1 118 ? 2.986 -1.108 27.768 1.00 47.09 118 PRO A C 1
ATOM 932 O O . PRO A 1 118 ? 3.638 -0.932 28.797 1.00 47.09 118 PRO A O 1
ATOM 935 N N . ILE A 1 119 ? 2.206 -0.164 27.243 1.00 55.59 119 ILE A N 1
ATOM 936 C CA . ILE A 1 119 ? 1.841 1.037 27.986 1.00 55.59 119 ILE A CA 1
ATOM 937 C C . ILE A 1 119 ? 0.953 0.529 29.119 1.00 55.59 119 ILE A C 1
ATOM 939 O O . ILE A 1 119 ? -0.250 0.350 28.935 1.00 55.59 119 ILE A O 1
ATOM 943 N N . GLU A 1 120 ? 1.547 0.203 30.267 1.00 48.16 120 GLU A N 1
ATOM 944 C CA . GLU A 1 120 ? 0.770 -0.010 31.478 1.00 48.16 120 GLU A CA 1
ATOM 945 C C . GLU A 1 120 ? -0.058 1.265 31.679 1.00 48.16 120 GLU A C 1
ATOM 947 O O . GLU A 1 120 ? 0.516 2.362 31.702 1.00 48.16 120 GLU A O 1
ATOM 952 N N . PRO A 1 121 ? -1.401 1.177 31.750 1.00 48.28 121 PRO A N 1
ATOM 953 C CA . PRO A 1 121 ? -2.195 2.329 32.118 1.00 48.28 121 PRO A CA 1
ATOM 954 C C . PRO A 1 121 ? -1.677 2.770 33.480 1.00 48.28 121 PRO A C 1
ATOM 956 O O . PRO A 1 121 ? -1.791 2.037 34.460 1.00 48.28 121 PRO A O 1
ATOM 959 N N . SER A 1 122 ? -1.050 3.945 33.525 1.00 44.59 122 SER A N 1
ATOM 960 C CA . SER A 1 122 ? -0.642 4.564 34.774 1.00 44.59 122 SER A CA 1
ATOM 961 C C . SER A 1 122 ? -1.933 4.908 35.511 1.00 44.59 122 SER A C 1
ATOM 963 O O . SER A 1 122 ? -2.531 5.963 35.307 1.00 44.59 122 SER A O 1
ATOM 965 N N . VAL A 1 123 ? -2.429 3.948 36.295 1.00 51.09 123 VAL A N 1
ATOM 966 C CA . VAL A 1 123 ? -3.420 4.173 37.338 1.00 51.09 123 VAL A CA 1
ATOM 967 C C . VAL A 1 123 ? -2.741 5.130 38.298 1.00 51.09 123 VAL A C 1
ATOM 969 O O . VAL A 1 123 ? -1.969 4.734 39.166 1.00 51.09 123 VAL A O 1
ATOM 972 N N . GLN A 1 124 ? -2.962 6.417 38.056 1.00 51.25 124 GLN A N 1
ATOM 973 C CA . GLN A 1 124 ? -2.654 7.474 38.995 1.00 51.25 124 GLN A CA 1
ATOM 974 C C . GLN A 1 124 ? -3.355 7.067 40.300 1.00 51.25 124 GLN A C 1
ATOM 976 O O . GLN A 1 124 ? -4.582 6.910 40.282 1.00 51.25 124 GLN A O 1
ATOM 981 N N . PRO A 1 125 ? -2.633 6.804 41.403 1.00 53.91 125 PRO A N 1
ATOM 982 C CA . PRO A 1 125 ? -3.299 6.566 42.665 1.00 53.91 125 PRO A CA 1
ATOM 983 C C . PRO A 1 125 ? -4.044 7.853 42.993 1.00 53.91 125 PRO A C 1
ATOM 985 O O . PRO A 1 125 ? -3.436 8.898 43.208 1.00 53.91 125 PRO A O 1
ATOM 988 N N . THR A 1 126 ? -5.371 7.794 42.942 1.00 56.56 126 THR A N 1
ATOM 989 C CA . THR A 1 126 ? -6.214 8.844 43.496 1.00 56.56 126 THR A CA 1
ATOM 990 C C . THR A 1 126 ? -5.874 8.889 44.979 1.00 56.56 126 THR A C 1
ATOM 992 O O . THR A 1 126 ? -6.157 7.931 45.700 1.00 56.56 126 THR A O 1
ATOM 995 N N . GLU A 1 127 ? -5.173 9.939 45.410 1.00 58.53 127 GLU A N 1
ATOM 996 C CA . GLU A 1 127 ? -4.938 10.204 46.827 1.00 58.53 127 GLU A CA 1
ATOM 997 C C . GLU A 1 127 ? -6.275 10.094 47.579 1.00 58.53 127 GLU A C 1
ATOM 999 O O . GLU A 1 127 ? -7.286 10.638 47.118 1.00 58.53 127 GLU A O 1
ATOM 1004 N N . PRO A 1 128 ? -6.329 9.373 48.711 1.00 51.25 128 PRO A N 1
ATOM 1005 C CA . PRO A 1 128 ? -7.524 9.359 49.533 1.00 51.25 128 PRO A CA 1
ATOM 1006 C C . PRO A 1 128 ? -7.768 10.779 50.052 1.00 51.25 128 PRO A C 1
ATOM 1008 O O . PRO A 1 128 ? -6.896 11.377 50.676 1.00 51.25 128 PRO A O 1
ATOM 1011 N N . SER A 1 129 ? -8.958 11.324 49.784 1.00 54.75 129 SER A N 1
ATOM 1012 C CA . SER A 1 129 ? -9.419 12.575 50.387 1.00 54.75 129 SER A CA 1
ATOM 1013 C C . SER A 1 129 ? -9.443 12.434 51.909 1.00 54.75 129 SER A C 1
ATOM 1015 O O . SER A 1 129 ? -10.394 11.891 52.474 1.00 54.75 129 SER A O 1
ATOM 1017 N N . GLU A 1 130 ? -8.401 12.919 52.580 1.00 53.66 130 GLU A N 1
ATOM 1018 C CA . GLU A 1 130 ? -8.420 13.084 54.026 1.00 53.66 130 GLU A CA 1
ATOM 1019 C C . GLU A 1 130 ? -9.310 14.287 54.358 1.00 53.66 130 GLU A C 1
ATOM 1021 O O . GLU A 1 130 ? -9.097 15.420 53.925 1.00 53.66 130 GLU A O 1
ATOM 1026 N N . SER A 1 131 ? -10.401 13.982 55.050 1.00 54.41 131 SER A N 1
ATOM 1027 C CA . SER A 1 131 ? -11.400 14.936 55.505 1.00 54.41 131 SER A CA 1
ATOM 1028 C C . SER A 1 131 ? -10.897 15.715 56.727 1.00 54.41 131 SER A C 1
ATOM 1030 O O . SER A 1 131 ? -10.131 15.190 57.524 1.00 54.41 131 SER A O 1
ATOM 1032 N N . GLN A 1 132 ? -11.482 16.901 56.930 1.00 55.16 132 GLN A N 1
ATOM 1033 C CA . GLN A 1 132 ? -11.588 17.648 58.196 1.00 55.16 132 GLN A CA 1
ATOM 1034 C C . GLN A 1 132 ? -10.399 18.517 58.646 1.00 55.16 132 GLN A C 1
ATOM 1036 O O . GLN A 1 132 ? -9.496 18.076 59.352 1.00 55.16 132 GLN A O 1
ATOM 1041 N N . HIS A 1 133 ? -10.558 19.831 58.454 1.00 50.47 133 HIS A N 1
ATOM 1042 C CA . HIS A 1 133 ? -10.225 20.789 59.511 1.00 50.47 133 HIS A CA 1
ATOM 1043 C C . HIS A 1 133 ? -11.162 22.011 59.454 1.00 50.47 133 HIS A C 1
ATOM 1045 O O . HIS A 1 133 ? -11.006 22.888 58.610 1.00 50.47 133 HIS A O 1
ATOM 1051 N N . ASP A 1 134 ? -12.165 22.027 60.336 1.00 57.66 134 ASP A N 1
ATOM 1052 C CA . ASP A 1 134 ? -12.911 23.228 60.760 1.00 57.66 134 ASP A CA 1
ATOM 1053 C C . ASP A 1 134 ? -12.166 23.823 61.993 1.00 57.66 134 ASP A C 1
ATOM 1055 O O . ASP A 1 134 ? -11.316 23.141 62.570 1.00 57.66 134 ASP A O 1
ATOM 1059 N N . PRO A 1 135 ? -12.424 25.063 62.437 1.00 61.69 135 PRO A N 1
ATOM 1060 C CA . PRO A 1 135 ? -11.564 26.236 62.318 1.00 61.69 135 PRO A CA 1
ATOM 1061 C C . PRO A 1 135 ? -10.971 26.650 63.688 1.00 61.69 135 PRO A C 1
ATOM 1063 O O . PRO A 1 135 ? -11.400 26.157 64.734 1.00 61.69 135 PRO A O 1
ATOM 1066 N N . PRO A 1 136 ? -10.035 27.612 63.760 1.00 65.75 136 PRO A N 1
ATOM 1067 C CA . PRO A 1 136 ? -9.765 28.282 65.023 1.00 65.75 136 PRO A CA 1
ATOM 1068 C C . PRO A 1 136 ? -10.890 29.282 65.336 1.00 65.75 136 PRO A C 1
ATOM 1070 O O . PRO A 1 136 ? -11.222 30.162 64.542 1.00 65.75 136 PRO A O 1
ATOM 1073 N N . ARG A 1 137 ? -11.490 29.082 66.510 1.00 53.81 137 ARG A N 1
ATOM 1074 C CA . ARG A 1 137 ? -12.438 29.966 67.195 1.00 53.81 137 ARG A CA 1
ATOM 1075 C C . ARG A 1 137 ? -11.667 31.160 67.787 1.00 53.81 137 ARG A C 1
ATOM 1077 O O . ARG A 1 137 ? -10.531 30.953 68.199 1.00 53.81 137 ARG A O 1
ATOM 1084 N N . ASP A 1 138 ? -12.323 32.325 67.786 1.00 62.19 138 ASP A N 1
ATOM 1085 C CA . ASP A 1 138 ? -11.950 33.643 68.357 1.00 62.19 138 ASP A CA 1
ATOM 1086 C C . ASP A 1 138 ? -10.763 33.679 69.345 1.00 62.19 138 ASP A C 1
ATOM 1088 O O . ASP A 1 138 ? -10.814 32.947 70.366 1.00 62.19 138 ASP A O 1
#

Sequence (138 aa):
MDGLYRNDRGHRSFHPSPSEVIRIQSTLTWAREEISSPSADATVIEQKVQRTLTKVAPEFASAFNKIVSPKGVGLAQWLTLLWIVFSGLEGSQQPEITPELLERIVEIVNERENSLPPIEPSVQPTEPSESQHDPPRD

pLDDT: mean 71.52, std 13.38, range [39.44, 89.25]